Protein AF-A0A661Y1V8-F1 (afdb_monomer_lite)

Structure (mmCIF, N/CA/C/O backbone):
data_AF-A0A661Y1V8-F1
#
_entry.id   AF-A0A661Y1V8-F1
#
loop_
_atom_site.group_PDB
_atom_site.id
_atom_site.type_symbol
_atom_site.label_atom_id
_atom_site.label_alt_id
_atom_site.label_comp_id
_atom_site.label_asym_id
_atom_site.label_entity_id
_atom_site.label_seq_id
_atom_site.pdbx_PDB_ins_code
_atom_site.Cartn_x
_atom_site.Cartn_y
_atom_site.Cartn_z
_atom_site.occupancy
_atom_site.B_iso_or_equiv
_atom_site.auth_seq_id
_atom_site.auth_comp_id
_atom_site.auth_asym_id
_atom_site.auth_atom_id
_atom_site.pdbx_PDB_model_num
ATOM 1 N N . MET A 1 1 ? 1.743 -19.561 -91.582 1.00 39.91 1 MET A N 1
ATOM 2 C CA . MET A 1 1 ? 3.087 -19.260 -91.038 1.00 39.91 1 MET A CA 1
ATOM 3 C C . MET A 1 1 ? 2.941 -18.242 -89.915 1.00 39.91 1 MET A C 1
ATOM 5 O O . MET A 1 1 ? 2.320 -17.235 -90.190 1.00 39.91 1 MET A O 1
ATOM 9 N N . ARG A 1 2 ? 3.506 -18.536 -88.724 1.00 42.28 2 ARG A N 1
ATOM 10 C CA . ARG A 1 2 ? 4.044 -17.616 -87.679 1.00 42.28 2 ARG A CA 1
ATOM 11 C C . ARG A 1 2 ? 3.185 -16.393 -87.279 1.00 42.28 2 ARG A C 1
ATOM 13 O O . ARG A 1 2 ? 2.861 -15.586 -88.122 1.00 42.28 2 ARG A O 1
ATOM 20 N N . LYS A 1 3 ? 2.919 -16.052 -86.020 1.00 43.84 3 LYS A N 1
ATOM 21 C CA . LYS A 1 3 ? 3.352 -16.481 -84.682 1.00 43.84 3 LYS A CA 1
ATOM 22 C C . LYS A 1 3 ? 2.358 -15.835 -83.697 1.00 43.84 3 LYS A C 1
ATOM 24 O O . LYS A 1 3 ? 1.891 -14.727 -83.933 1.00 43.84 3 LYS A O 1
ATOM 29 N N . LEU A 1 4 ? 2.097 -16.544 -82.608 1.00 55.97 4 LEU A N 1
ATOM 30 C CA . LEU A 1 4 ? 1.522 -16.077 -81.346 1.00 55.97 4 LEU A CA 1
ATOM 31 C C . LEU A 1 4 ? 2.293 -14.857 -80.802 1.00 55.97 4 LEU A C 1
ATOM 33 O O . LEU A 1 4 ? 3.513 -14.901 -80.887 1.00 55.97 4 LEU A O 1
ATOM 37 N N . TYR A 1 5 ? 1.625 -13.863 -80.201 1.00 53.62 5 TYR A N 1
ATOM 38 C CA . TYR A 1 5 ? 2.057 -13.228 -78.938 1.00 53.62 5 TYR A CA 1
ATOM 39 C C . TYR A 1 5 ? 0.871 -12.525 -78.253 1.00 53.62 5 TYR A C 1
ATOM 41 O O . TYR A 1 5 ? 0.512 -11.392 -78.553 1.00 53.62 5 TYR A O 1
ATOM 49 N N . PHE A 1 6 ? 0.275 -13.264 -77.316 1.00 56.44 6 PHE A N 1
ATOM 50 C CA . PHE A 1 6 ? -0.291 -12.744 -76.072 1.00 56.44 6 PHE A CA 1
ATOM 51 C C . PHE A 1 6 ? 0.790 -11.941 -75.332 1.00 56.44 6 PHE A C 1
ATOM 53 O O . PHE A 1 6 ? 1.910 -12.441 -75.243 1.00 56.44 6 PHE A O 1
ATOM 60 N N . ILE A 1 7 ? 0.459 -10.782 -74.752 1.00 58.12 7 ILE A N 1
ATOM 61 C CA . ILE A 1 7 ? 0.898 -10.391 -73.398 1.00 58.12 7 ILE A CA 1
ATOM 62 C C . ILE A 1 7 ? 0.123 -9.146 -72.920 1.00 58.12 7 ILE A C 1
ATOM 64 O O . ILE A 1 7 ? -0.171 -8.265 -73.728 1.00 58.12 7 ILE A O 1
ATOM 68 N N . PRO A 1 8 ? -0.258 -9.091 -71.631 1.00 53.97 8 PRO A N 1
ATOM 69 C CA . PRO A 1 8 ? -1.288 -8.205 -71.107 1.00 53.97 8 PRO A CA 1
ATOM 70 C C . PRO A 1 8 ? -0.699 -6.895 -70.560 1.00 53.97 8 PRO A C 1
ATOM 72 O O . PRO A 1 8 ? 0.271 -6.903 -69.809 1.00 53.97 8 PRO A O 1
ATOM 75 N N . ILE A 1 9 ? -1.339 -5.763 -70.864 1.00 54.56 9 ILE A N 1
ATOM 76 C CA . ILE A 1 9 ? -1.102 -4.456 -70.215 1.00 54.56 9 ILE A CA 1
ATOM 77 C C . ILE A 1 9 ? -1.939 -4.383 -68.922 1.00 54.56 9 ILE A C 1
ATOM 79 O O . ILE A 1 9 ? -2.788 -3.527 -68.740 1.00 54.56 9 ILE A O 1
ATOM 83 N N . ILE A 1 10 ? -1.740 -5.340 -68.016 1.00 59.41 10 ILE A N 1
ATOM 84 C CA . ILE A 1 10 ? -2.239 -5.308 -66.630 1.00 59.41 10 ILE A CA 1
ATOM 85 C C . ILE A 1 10 ? -1.115 -5.901 -65.781 1.00 59.41 10 ILE A C 1
ATOM 87 O O . ILE A 1 10 ? -1.119 -7.105 -65.561 1.00 59.41 10 ILE A O 1
ATOM 91 N N . LEU A 1 11 ? -0.107 -5.104 -65.384 1.00 57.81 11 LEU A N 1
ATOM 92 C CA . LEU A 1 11 ? 0.773 -5.457 -64.252 1.00 57.81 11 LEU A CA 1
ATOM 93 C C . LEU A 1 11 ? 1.771 -4.368 -63.784 1.00 57.81 11 LEU A C 1
ATOM 95 O O . LEU A 1 11 ? 2.902 -4.709 -63.460 1.00 57.81 11 LEU A O 1
ATOM 99 N N . LEU A 1 12 ? 1.439 -3.072 -63.729 1.00 60.19 12 LEU A N 1
ATOM 100 C CA . LEU A 1 12 ? 2.440 -2.073 -63.282 1.00 60.19 12 LEU A CA 1
ATOM 101 C C . LEU A 1 12 ? 1.912 -0.959 -62.366 1.00 60.19 12 LEU A C 1
ATOM 103 O O . LEU A 1 12 ? 2.349 0.181 -62.463 1.00 60.19 12 LEU A O 1
ATOM 107 N N . ILE A 1 13 ? 1.012 -1.278 -61.428 1.00 58.44 13 ILE A N 1
ATOM 108 C CA . ILE A 1 13 ? 0.704 -0.359 -60.310 1.00 58.44 13 ILE A CA 1
ATOM 109 C C . ILE A 1 13 ? 0.339 -1.094 -59.008 1.00 58.44 13 ILE A C 1
ATOM 111 O O . ILE A 1 13 ? -0.641 -0.791 -58.340 1.00 58.44 13 ILE A O 1
ATOM 115 N N . HIS A 1 14 ? 1.168 -2.061 -58.612 1.00 53.09 14 HIS A N 1
ATOM 116 C CA . HIS A 1 14 ? 1.173 -2.588 -57.242 1.00 53.09 14 HIS A CA 1
ATOM 117 C C . HIS A 1 14 ? 2.587 -2.544 -56.665 1.00 53.09 14 HIS A C 1
ATOM 119 O O . HIS A 1 14 ? 3.207 -3.575 -56.463 1.00 53.09 14 HIS A O 1
ATOM 125 N N . PHE A 1 15 ? 3.108 -1.343 -56.4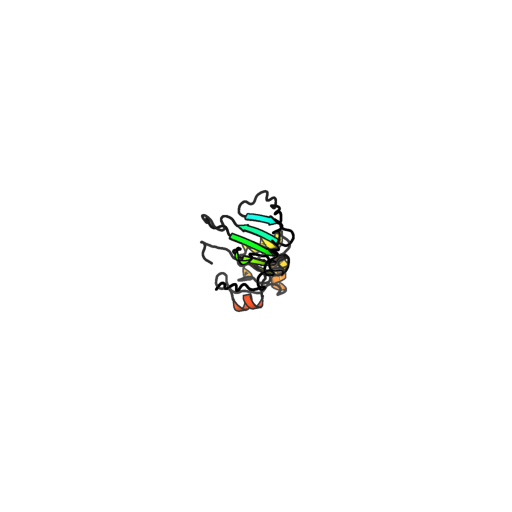17 1.00 59.59 15 PHE A N 1
ATOM 126 C CA . PHE A 1 15 ? 4.218 -1.144 -55.480 1.00 59.59 15 PHE A CA 1
ATOM 127 C C . PHE A 1 15 ? 4.095 0.240 -54.843 1.00 59.59 15 PHE A C 1
ATOM 129 O O . PHE A 1 15 ? 4.751 1.202 -55.228 1.00 59.59 15 PHE A O 1
ATOM 136 N N . SER A 1 16 ? 3.211 0.350 -53.856 1.00 53.34 16 SER A N 1
ATOM 137 C CA . SER A 1 16 ? 3.358 1.374 -52.825 1.00 53.34 16 SER A CA 1
ATOM 138 C C . SER A 1 16 ? 2.774 0.861 -51.512 1.00 53.34 16 SER A C 1
ATOM 140 O O . SER A 1 16 ? 1.765 1.347 -51.017 1.00 53.34 16 SER A O 1
ATOM 142 N N . CYS A 1 17 ? 3.418 -0.166 -50.950 1.00 58.75 17 CYS A N 1
ATOM 143 C CA . CYS A 1 17 ? 3.460 -0.273 -49.498 1.00 58.75 17 CYS A CA 1
ATOM 144 C C . CYS A 1 17 ? 4.427 0.810 -49.023 1.00 58.75 17 CYS A C 1
ATOM 146 O O . CYS A 1 17 ? 5.644 0.652 -49.133 1.00 58.75 17 CYS A O 1
ATOM 148 N N . LYS A 1 18 ? 3.894 1.921 -48.512 1.00 52.59 18 LYS A N 1
ATOM 149 C CA . LYS A 1 18 ? 4.648 2.708 -47.542 1.00 52.59 18 LYS A CA 1
ATOM 150 C C . LYS A 1 18 ? 4.734 1.855 -46.283 1.00 52.59 18 LYS A C 1
ATOM 152 O O . LYS A 1 18 ? 3.759 1.734 -45.551 1.00 52.59 18 LYS A O 1
ATOM 157 N N . ASN A 1 19 ? 5.894 1.249 -46.053 1.00 54.16 19 ASN A N 1
ATOM 158 C CA . ASN A 1 19 ? 6.274 0.897 -44.696 1.00 54.16 19 ASN A CA 1
ATOM 159 C C . ASN A 1 19 ? 6.562 2.220 -43.990 1.00 54.16 19 ASN A C 1
ATOM 161 O O . ASN A 1 19 ? 7.699 2.691 -43.997 1.00 54.16 19 ASN A O 1
ATOM 165 N N . ASP A 1 20 ? 5.525 2.828 -43.415 1.00 49.69 20 ASP A N 1
ATOM 166 C CA . ASP A 1 20 ? 5.735 3.720 -42.285 1.00 49.69 20 ASP A CA 1
ATOM 167 C C . ASP A 1 20 ? 6.261 2.827 -41.164 1.00 49.69 20 ASP A C 1
ATOM 169 O O . ASP A 1 20 ? 5.519 2.239 -40.378 1.00 49.69 20 ASP A O 1
ATOM 173 N N . LEU A 1 21 ? 7.583 2.654 -41.153 1.00 48.66 21 LEU A N 1
ATOM 174 C CA . LEU A 1 21 ? 8.299 2.285 -39.952 1.00 48.66 21 LEU A CA 1
ATOM 175 C C . LEU A 1 21 ? 7.949 3.390 -38.960 1.00 48.66 21 LEU A C 1
ATOM 177 O O . LEU A 1 21 ? 8.545 4.468 -39.010 1.00 48.66 21 LEU A O 1
ATOM 181 N N . LYS A 1 22 ? 6.940 3.149 -38.110 1.00 46.91 22 LYS A N 1
ATOM 182 C CA . LYS A 1 22 ? 6.798 3.868 -36.848 1.00 46.91 22 LYS A CA 1
ATOM 183 C C . LYS A 1 22 ? 8.188 3.819 -36.240 1.00 46.91 22 LYS A C 1
ATOM 185 O O . LYS A 1 22 ? 8.680 2.760 -35.858 1.00 46.91 22 LYS A O 1
ATOM 190 N N . LYS A 1 23 ? 8.865 4.958 -36.283 1.00 40.84 23 LYS A N 1
ATOM 191 C CA . LYS A 1 23 ? 10.119 5.162 -35.592 1.00 40.84 23 LYS A CA 1
ATOM 192 C C . LYS A 1 23 ? 9.721 4.985 -34.134 1.00 40.84 23 LYS A C 1
ATOM 194 O O . LYS A 1 23 ? 9.045 5.855 -33.598 1.00 40.84 23 LYS A O 1
ATOM 199 N N . THR A 1 24 ? 10.002 3.823 -33.551 1.00 44.25 24 THR A N 1
ATOM 200 C CA . THR A 1 24 ? 9.938 3.658 -32.103 1.00 44.25 24 THR A CA 1
ATOM 201 C C . THR A 1 24 ? 10.914 4.693 -31.580 1.00 44.25 24 THR A C 1
ATOM 203 O O . THR A 1 24 ? 12.130 4.534 -31.711 1.00 44.25 24 THR A O 1
ATOM 206 N N . GLU A 1 25 ? 10.393 5.836 -31.142 1.00 51.44 25 GLU A N 1
ATOM 207 C CA . GLU A 1 25 ? 11.183 6.756 -30.354 1.00 51.44 25 GLU A CA 1
ATOM 208 C C . GLU A 1 25 ? 11.629 5.935 -29.156 1.00 51.44 25 GLU A C 1
ATOM 210 O O . GLU A 1 25 ? 10.810 5.405 -28.405 1.00 51.44 25 GLU A O 1
ATOM 215 N N . VAL A 1 26 ? 12.936 5.706 -29.064 1.00 51.44 26 VAL A N 1
ATOM 216 C CA . VAL A 1 26 ? 13.532 5.081 -27.893 1.00 51.44 26 VAL A CA 1
ATOM 217 C C . VAL A 1 26 ? 13.327 6.098 -26.782 1.00 51.44 26 VAL A C 1
ATOM 219 O O . VAL A 1 26 ? 14.113 7.036 -26.644 1.00 51.44 26 VAL A O 1
ATOM 222 N N . SER A 1 27 ? 12.206 5.972 -26.072 1.00 62.31 27 SER A N 1
ATOM 223 C CA . SER A 1 27 ? 11.931 6.788 -24.902 1.00 62.31 27 SER A CA 1
ATOM 224 C C . SER A 1 27 ? 13.090 6.549 -23.944 1.00 62.31 27 SER A C 1
ATOM 226 O O . SER A 1 27 ? 13.388 5.414 -23.566 1.00 62.31 27 SER A O 1
ATOM 228 N N . THR A 1 28 ? 13.868 7.601 -23.708 1.00 71.25 28 THR A N 1
ATOM 229 C CA . THR A 1 28 ? 15.120 7.487 -22.967 1.00 71.25 28 THR A CA 1
ATOM 230 C C . THR A 1 28 ? 14.756 7.435 -21.495 1.00 71.25 28 THR A C 1
ATOM 232 O O . THR A 1 28 ? 14.374 8.457 -20.930 1.00 71.25 28 THR A O 1
ATOM 235 N N . SER A 1 29 ? 14.832 6.251 -20.887 1.00 81.31 29 SER A N 1
ATOM 236 C CA . SER A 1 29 ? 14.503 6.111 -19.473 1.00 81.31 29 SER A CA 1
ATOM 237 C C . SER A 1 29 ? 15.558 6.788 -18.599 1.00 81.31 29 SER A C 1
ATOM 239 O O . SER A 1 29 ? 16.764 6.702 -18.852 1.00 81.31 29 SER A O 1
ATOM 241 N N . LEU A 1 30 ? 15.103 7.498 -17.565 1.00 82.69 30 LEU A N 1
ATOM 242 C CA . LEU A 1 30 ? 15.972 8.089 -16.548 1.00 82.69 30 LEU A CA 1
ATOM 243 C C . LEU A 1 30 ? 15.832 7.296 -15.242 1.00 82.69 30 LEU A C 1
ATOM 245 O O . LEU A 1 30 ? 14.742 7.295 -14.653 1.00 82.69 30 LEU A O 1
ATOM 249 N N . PRO A 1 31 ? 16.897 6.636 -14.752 1.00 84.25 31 PRO A N 1
ATOM 250 C CA . PRO A 1 31 ? 16.830 5.903 -13.496 1.00 84.25 31 PRO A CA 1
ATOM 251 C C . PRO A 1 31 ? 16.667 6.865 -12.316 1.00 84.25 31 PRO A C 1
ATOM 253 O O . PRO A 1 31 ? 17.250 7.952 -12.276 1.00 84.25 31 PRO A O 1
ATOM 256 N N . THR A 1 32 ? 15.882 6.453 -11.324 1.00 90.56 32 THR A N 1
ATOM 257 C CA . THR A 1 32 ? 15.750 7.187 -10.059 1.00 90.56 32 THR A CA 1
ATOM 258 C C . THR A 1 32 ? 16.971 6.932 -9.179 1.00 90.56 32 THR A C 1
ATOM 260 O O . THR A 1 32 ? 17.360 5.786 -8.970 1.00 90.56 32 THR A O 1
ATOM 263 N N . ASN A 1 33 ? 17.566 7.986 -8.613 1.00 91.00 33 ASN A N 1
ATOM 264 C CA . ASN A 1 33 ? 18.663 7.828 -7.657 1.00 91.00 33 ASN A CA 1
ATOM 265 C C . ASN A 1 33 ? 18.116 7.359 -6.298 1.00 91.00 33 ASN A C 1
ATOM 267 O O . ASN A 1 33 ? 17.504 8.134 -5.565 1.00 91.00 33 ASN A O 1
ATOM 271 N N . ILE A 1 34 ? 18.337 6.084 -5.980 1.00 91.81 34 ILE A N 1
ATOM 272 C CA . ILE A 1 34 ? 17.968 5.458 -4.709 1.00 91.81 34 ILE A CA 1
ATOM 273 C C . ILE A 1 34 ? 19.253 5.250 -3.901 1.00 91.81 34 ILE A C 1
ATOM 275 O O . ILE A 1 34 ? 20.114 4.463 -4.281 1.00 91.81 34 ILE A O 1
ATOM 279 N N . SER A 1 35 ? 19.401 5.962 -2.780 1.00 93.00 35 SER A N 1
ATOM 280 C CA . SER A 1 35 ? 20.668 5.965 -2.027 1.00 93.00 35 SER A CA 1
ATOM 281 C C . SER A 1 35 ? 20.873 4.748 -1.118 1.00 93.00 35 SER A C 1
ATOM 283 O O . SER A 1 35 ? 22.014 4.394 -0.835 1.00 93.00 35 SER A O 1
ATOM 285 N N . TYR A 1 36 ? 19.789 4.133 -0.632 1.00 94.19 36 TYR A N 1
ATOM 286 C CA . TYR A 1 36 ? 19.859 3.095 0.409 1.00 94.19 36 TYR A CA 1
ATOM 287 C C . TYR A 1 36 ? 19.149 1.793 0.042 1.00 94.19 36 TYR A C 1
ATOM 289 O O . TYR A 1 36 ? 19.665 0.716 0.337 1.00 94.19 36 TYR A O 1
ATOM 297 N N . ALA A 1 37 ? 17.956 1.872 -0.552 1.00 92.94 37 ALA A N 1
ATOM 298 C CA . ALA A 1 37 ? 17.179 0.681 -0.869 1.00 92.94 37 ALA A CA 1
ATOM 299 C C . ALA A 1 37 ? 17.792 -0.076 -2.058 1.00 92.94 37 ALA A C 1
ATOM 301 O O . ALA A 1 37 ? 18.254 0.531 -3.017 1.00 92.94 37 ALA A O 1
ATOM 302 N N . GLN A 1 38 ? 17.791 -1.408 -1.976 1.00 91.31 38 GLN A N 1
ATOM 303 C CA . GLN A 1 38 ? 18.356 -2.305 -2.998 1.00 91.31 38 GLN A CA 1
ATOM 304 C C . GLN A 1 38 ? 17.315 -3.280 -3.570 1.00 91.31 38 GLN A C 1
ATOM 306 O O . GLN A 1 38 ? 17.592 -3.993 -4.527 1.00 91.31 38 GLN A O 1
ATOM 311 N N . GLY A 1 39 ? 16.119 -3.333 -2.974 1.00 93.31 39 GLY A N 1
ATOM 312 C CA . GLY A 1 39 ? 15.061 -4.276 -3.348 1.00 93.31 39 GLY A CA 1
ATOM 313 C C . GLY A 1 39 ? 14.200 -3.826 -4.526 1.00 93.31 39 GLY A C 1
ATOM 314 O O . GLY A 1 39 ? 13.283 -4.543 -4.904 1.00 93.31 39 GLY A O 1
ATOM 315 N N . PHE A 1 40 ? 14.445 -2.646 -5.098 1.00 95.75 40 PHE A N 1
ATOM 316 C CA . PHE A 1 40 ? 13.696 -2.177 -6.257 1.00 95.75 40 PHE A CA 1
ATOM 317 C C . PHE A 1 40 ? 14.471 -1.140 -7.073 1.00 95.75 40 PHE A C 1
ATOM 319 O O . PHE A 1 40 ? 15.417 -0.522 -6.586 1.00 95.75 40 PHE A O 1
ATOM 326 N N . GLU A 1 41 ? 14.020 -0.926 -8.304 1.00 95.88 41 GLU A N 1
ATOM 327 C CA . GLU A 1 41 ? 14.470 0.131 -9.205 1.00 95.88 41 GLU A CA 1
ATOM 328 C C . GLU A 1 41 ? 13.262 0.805 -9.861 1.00 95.88 41 GLU A C 1
ATOM 330 O O . GLU A 1 41 ? 12.245 0.160 -10.119 1.00 95.88 41 GLU A O 1
ATOM 335 N N . ILE A 1 42 ? 13.376 2.110 -10.121 1.00 96.44 42 ILE A N 1
ATOM 336 C CA . ILE A 1 42 ? 12.355 2.882 -10.834 1.00 96.44 42 ILE A CA 1
ATOM 337 C C . ILE A 1 42 ? 12.995 3.557 -12.040 1.00 96.44 42 ILE A C 1
ATOM 339 O O . ILE A 1 42 ? 13.843 4.444 -11.884 1.00 96.44 42 ILE A O 1
ATOM 343 N N . GLU A 1 43 ? 12.516 3.190 -13.221 1.00 95.12 43 GLU A N 1
ATOM 344 C CA . GLU A 1 43 ? 12.816 3.855 -14.484 1.00 95.12 43 GLU A CA 1
ATOM 345 C C . GLU A 1 43 ? 11.708 4.857 -14.816 1.00 95.12 43 GLU A C 1
ATOM 347 O O . GLU A 1 43 ? 10.523 4.522 -14.785 1.00 95.12 43 GLU A O 1
ATOM 352 N N . ASN A 1 44 ? 12.086 6.101 -15.110 1.00 94.00 44 ASN A N 1
ATOM 353 C CA . ASN A 1 44 ? 11.141 7.161 -15.444 1.00 94.00 44 ASN A CA 1
ATOM 354 C C . ASN A 1 44 ? 11.086 7.382 -16.951 1.00 94.00 44 ASN A C 1
ATOM 356 O O . ASN A 1 44 ? 12.131 7.541 -17.584 1.00 94.00 44 ASN A O 1
ATOM 360 N N . PHE A 1 45 ? 9.867 7.478 -17.466 1.00 91.56 45 PHE A N 1
ATOM 361 C CA . PHE A 1 45 ? 9.538 7.906 -18.817 1.00 91.56 45 PHE A CA 1
ATOM 362 C C . PHE A 1 45 ? 8.628 9.141 -18.737 1.00 91.56 45 PHE A C 1
ATOM 364 O O . PHE A 1 45 ? 8.243 9.567 -17.643 1.00 91.56 45 PHE A O 1
ATOM 371 N N . ASP A 1 46 ? 8.295 9.730 -19.885 1.00 88.62 46 ASP A N 1
ATOM 372 C CA . ASP A 1 46 ? 7.504 10.966 -19.934 1.00 88.62 46 ASP A CA 1
ATOM 373 C C . ASP A 1 46 ? 6.072 10.782 -19.401 1.00 88.62 46 ASP A C 1
ATOM 375 O O . ASP A 1 46 ? 5.533 11.669 -18.740 1.00 88.62 46 ASP A O 1
ATOM 379 N N . ASP A 1 47 ? 5.455 9.631 -19.669 1.00 89.25 47 ASP A N 1
ATOM 380 C CA . ASP A 1 47 ? 4.040 9.345 -19.398 1.00 89.25 47 ASP A CA 1
ATOM 381 C C . ASP A 1 47 ? 3.803 8.146 -18.461 1.00 89.25 47 ASP A C 1
ATOM 383 O O . ASP A 1 47 ? 2.671 7.891 -18.037 1.00 89.25 47 ASP A O 1
ATOM 387 N N . HIS A 1 48 ? 4.865 7.428 -18.097 1.00 93.56 48 HIS A N 1
ATOM 388 C CA . HIS A 1 48 ? 4.807 6.279 -17.201 1.00 93.56 48 HIS A CA 1
ATOM 389 C C . HIS A 1 48 ? 6.113 6.084 -16.429 1.00 93.56 48 HIS A C 1
ATOM 391 O O . HIS A 1 48 ? 7.129 6.744 -16.655 1.00 93.56 48 HIS A O 1
ATOM 397 N N . LYS A 1 49 ? 6.087 5.157 -15.477 1.00 95.31 49 LYS A N 1
ATOM 398 C CA . LYS A 1 49 ? 7.282 4.644 -14.807 1.00 95.31 49 LYS A CA 1
ATOM 399 C C . LYS A 1 49 ? 7.269 3.127 -14.874 1.00 95.31 49 LYS A C 1
ATOM 401 O O . LYS A 1 49 ? 6.202 2.518 -14.890 1.00 95.31 49 LYS A O 1
ATOM 406 N N . VAL A 1 50 ? 8.446 2.524 -14.853 1.00 95.56 50 VAL A N 1
ATOM 407 C CA . VAL A 1 50 ? 8.594 1.077 -14.698 1.00 95.56 50 VAL A CA 1
ATOM 408 C C . VAL A 1 50 ? 9.218 0.804 -13.338 1.00 95.56 50 VAL A C 1
ATOM 410 O O . VAL A 1 50 ? 10.303 1.302 -13.040 1.00 95.56 50 VAL A O 1
ATOM 413 N N . LEU A 1 51 ? 8.515 0.036 -12.505 1.00 96.50 51 LEU A N 1
ATOM 414 C CA . LEU A 1 51 ? 8.974 -0.405 -11.190 1.00 96.50 51 LEU A CA 1
ATOM 415 C C . LEU A 1 51 ? 9.421 -1.862 -11.281 1.00 96.50 51 LEU A C 1
ATOM 417 O O . LEU A 1 51 ? 8.611 -2.746 -11.548 1.00 96.50 51 LEU A O 1
ATOM 421 N N . LYS A 1 52 ? 10.698 -2.117 -11.010 1.00 96.19 52 LYS A N 1
ATOM 422 C CA . LYS A 1 52 ? 11.250 -3.469 -10.886 1.00 96.19 52 LYS A CA 1
ATOM 423 C C . LYS A 1 52 ? 11.433 -3.798 -9.415 1.00 96.19 52 LYS A C 1
ATOM 425 O O . LYS A 1 52 ? 12.071 -3.025 -8.710 1.00 96.19 52 LYS A O 1
ATOM 430 N N . ILE A 1 53 ? 10.901 -4.928 -8.960 1.00 95.12 53 ILE A N 1
ATOM 431 C CA . ILE A 1 53 ? 11.067 -5.434 -7.592 1.00 95.12 53 ILE A CA 1
ATOM 432 C C . ILE A 1 53 ? 11.991 -6.649 -7.625 1.00 95.12 53 ILE A C 1
ATOM 434 O O . ILE A 1 53 ? 11.711 -7.640 -8.302 1.00 95.12 53 ILE A O 1
ATOM 438 N N . TYR A 1 54 ? 13.080 -6.561 -6.868 1.00 94.00 54 TYR A N 1
ATOM 439 C CA . TYR A 1 54 ? 14.097 -7.592 -6.706 1.00 94.00 54 TYR A CA 1
ATOM 440 C C . TYR A 1 54 ? 13.916 -8.294 -5.363 1.00 94.00 54 TYR A C 1
ATOM 442 O O . TYR A 1 54 ? 13.664 -7.637 -4.355 1.00 94.00 54 TYR A O 1
ATOM 450 N N . ASN A 1 55 ? 14.117 -9.614 -5.329 1.00 89.50 55 ASN A N 1
ATOM 451 C CA . ASN A 1 55 ? 14.032 -10.420 -4.106 1.00 89.50 55 ASN A CA 1
ATOM 452 C C . ASN A 1 55 ? 12.764 -10.114 -3.272 1.00 89.50 55 ASN A C 1
ATOM 454 O O . ASN A 1 55 ? 12.879 -9.761 -2.095 1.00 89.50 55 ASN A O 1
ATOM 458 N N . PRO A 1 56 ? 11.555 -10.209 -3.863 1.00 86.81 56 PRO A N 1
ATOM 459 C CA . PRO A 1 56 ? 10.291 -9.842 -3.206 1.00 86.81 56 PRO A CA 1
ATOM 460 C C . PRO A 1 56 ? 10.045 -10.590 -1.886 1.00 86.81 56 PRO A C 1
ATOM 462 O O . PRO A 1 56 ? 9.315 -10.114 -1.021 1.00 86.81 56 PRO A O 1
ATOM 465 N N . TRP A 1 57 ? 10.685 -11.745 -1.714 1.00 85.44 57 TRP A N 1
ATOM 466 C CA . TRP A 1 57 ? 10.846 -12.442 -0.444 1.00 85.44 57 TRP A CA 1
ATOM 467 C C . TRP A 1 57 ? 12.249 -13.073 -0.374 1.00 85.44 57 TRP A C 1
ATOM 469 O O . TRP A 1 57 ? 12.927 -13.194 -1.404 1.00 85.44 57 TRP A O 1
ATOM 479 N N . PRO A 1 58 ? 12.725 -13.478 0.821 1.00 84.94 58 PRO A N 1
ATOM 480 C CA . PRO A 1 58 ? 14.039 -14.097 0.971 1.00 84.94 58 PRO A CA 1
ATOM 481 C C . PRO A 1 58 ? 14.217 -15.327 0.070 1.00 84.94 58 PRO A C 1
ATOM 483 O O . PRO A 1 58 ? 13.422 -16.262 0.118 1.00 84.94 58 PRO A O 1
ATOM 486 N N . GLY A 1 59 ? 15.278 -15.323 -0.742 1.00 85.94 59 GLY A N 1
ATOM 487 C CA . GLY A 1 59 ? 15.605 -16.422 -1.660 1.00 85.94 59 GLY A CA 1
ATOM 488 C C . GLY A 1 59 ? 14.811 -16.443 -2.971 1.00 85.94 59 GLY A C 1
ATOM 489 O O . GLY A 1 59 ? 14.912 -17.418 -3.709 1.00 85.94 59 GLY A O 1
ATOM 490 N N . ALA A 1 60 ? 14.019 -15.409 -3.271 1.00 87.75 60 ALA A N 1
ATOM 491 C CA . ALA A 1 60 ? 13.311 -15.301 -4.542 1.00 87.75 60 ALA A CA 1
ATOM 492 C C . ALA A 1 60 ? 14.242 -14.872 -5.686 1.00 87.75 60 ALA A C 1
ATOM 494 O O . ALA A 1 60 ? 14.792 -13.777 -5.645 1.00 87.75 60 ALA A O 1
ATOM 495 N N . ASP A 1 61 ? 14.313 -15.669 -6.754 1.00 88.19 61 ASP A N 1
ATOM 496 C CA . ASP A 1 61 ? 15.022 -15.290 -7.990 1.00 88.19 61 ASP A CA 1
ATOM 497 C C . ASP A 1 61 ? 14.130 -14.517 -8.980 1.00 88.19 61 ASP A C 1
ATOM 499 O O . ASP A 1 61 ? 14.608 -13.980 -9.983 1.00 88.19 61 ASP A O 1
ATOM 503 N N . LYS A 1 62 ? 12.811 -14.470 -8.734 1.00 91.38 62 LYS A N 1
ATOM 504 C CA . LYS A 1 62 ? 11.863 -13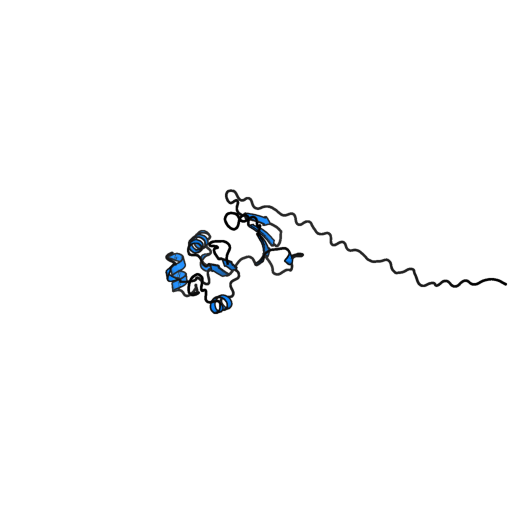.785 -9.618 1.00 91.38 62 LYS A CA 1
ATOM 505 C C . LYS A 1 62 ? 11.958 -12.268 -9.435 1.00 91.38 62 LYS A C 1
ATOM 507 O O . LYS A 1 62 ? 11.842 -11.759 -8.322 1.00 91.38 62 LYS A O 1
ATOM 512 N N . ILE A 1 63 ? 12.082 -11.562 -10.557 1.00 94.62 63 ILE A N 1
ATOM 513 C CA . ILE A 1 63 ? 11.928 -10.108 -10.645 1.00 94.62 63 ILE A CA 1
ATOM 514 C C . ILE A 1 63 ? 10.497 -9.825 -11.091 1.00 94.62 63 ILE A C 1
ATOM 516 O O . ILE A 1 63 ? 10.059 -10.384 -12.096 1.00 94.62 63 ILE A O 1
ATOM 520 N N . TYR A 1 64 ? 9.787 -8.972 -10.356 1.00 94.88 64 TYR A N 1
ATOM 521 C CA . TYR A 1 64 ? 8.484 -8.467 -10.788 1.00 94.88 64 TYR A CA 1
ATOM 522 C C . TYR A 1 64 ? 8.654 -7.103 -11.447 1.00 94.88 64 TYR A C 1
ATOM 524 O O . TYR A 1 64 ? 9.337 -6.240 -10.896 1.00 94.88 64 TYR A O 1
ATOM 532 N N . THR A 1 65 ? 8.030 -6.900 -12.602 1.00 96.50 65 THR A N 1
ATOM 533 C CA . THR A 1 65 ? 8.084 -5.637 -13.344 1.00 96.50 65 THR A CA 1
ATOM 534 C C . THR A 1 65 ? 6.680 -5.064 -13.486 1.00 96.50 65 THR A C 1
ATOM 536 O O . THR A 1 65 ? 5.837 -5.652 -14.155 1.00 96.50 65 THR A O 1
ATOM 539 N N . TYR A 1 66 ? 6.437 -3.904 -12.884 1.00 96.00 66 TYR A N 1
ATOM 540 C CA . TYR A 1 66 ? 5.152 -3.211 -12.910 1.00 96.00 66 TYR A CA 1
ATOM 541 C C . TYR A 1 66 ? 5.217 -1.956 -13.771 1.00 96.00 66 TYR A C 1
ATOM 543 O O . TYR A 1 66 ? 6.181 -1.187 -13.700 1.00 96.00 66 TYR A O 1
ATOM 551 N N . LEU A 1 67 ? 4.153 -1.721 -14.529 1.00 95.75 67 LEU A N 1
ATOM 552 C CA . LEU A 1 67 ? 3.940 -0.488 -15.271 1.00 95.75 67 LEU A CA 1
ATOM 553 C C . LEU A 1 67 ? 3.103 0.478 -14.430 1.00 95.75 67 LEU A C 1
ATOM 555 O O . LEU A 1 67 ? 1.965 0.174 -14.084 1.00 95.75 67 LEU A O 1
ATOM 559 N N . LEU A 1 68 ? 3.654 1.648 -14.115 1.00 95.81 68 LEU A N 1
ATOM 560 C CA . LEU A 1 68 ? 2.951 2.708 -13.394 1.00 95.81 68 LEU A CA 1
ATOM 561 C C . LEU A 1 68 ? 2.504 3.784 -14.389 1.00 95.81 68 LEU A C 1
ATOM 563 O O . LEU A 1 68 ? 3.327 4.571 -14.864 1.00 95.81 68 LEU A O 1
ATOM 567 N N . LYS A 1 69 ? 1.214 3.816 -14.718 1.00 93.94 69 LYS A N 1
ATOM 568 C CA . LYS A 1 69 ? 0.649 4.688 -15.758 1.00 93.94 69 LYS A CA 1
ATOM 569 C C . LYS A 1 69 ? 0.161 6.003 -15.174 1.00 93.94 69 LYS A C 1
ATOM 571 O O . LYS A 1 69 ? -0.592 5.996 -14.210 1.00 93.94 69 LYS A O 1
ATOM 576 N N . MET A 1 70 ? 0.538 7.134 -15.772 1.00 92.56 70 MET A N 1
ATOM 577 C CA . MET A 1 70 ? 0.036 8.451 -15.341 1.00 92.56 70 MET A CA 1
ATOM 578 C C . MET A 1 70 ? -1.275 8.852 -16.032 1.00 92.56 70 MET A C 1
ATOM 580 O O . MET A 1 70 ? -1.890 9.857 -15.685 1.00 92.56 70 MET A O 1
ATOM 584 N N . ASN A 1 71 ? -1.686 8.102 -17.053 1.00 87.94 71 ASN A N 1
ATOM 585 C CA . ASN A 1 71 ? -2.878 8.351 -17.853 1.00 87.94 71 ASN A CA 1
ATOM 586 C C . ASN A 1 71 ? -3.459 7.023 -18.367 1.00 87.94 71 ASN A C 1
ATOM 588 O O . ASN A 1 71 ? -2.799 5.991 -18.321 1.00 87.94 71 ASN A O 1
ATOM 592 N N . GLU A 1 72 ? -4.687 7.061 -18.877 1.00 83.50 72 GLU A N 1
ATOM 593 C CA . GLU A 1 72 ? -5.415 5.873 -19.347 1.00 83.50 72 GLU A CA 1
ATOM 594 C C . GLU A 1 72 ? -4.985 5.398 -20.751 1.00 83.50 72 GLU A C 1
ATOM 596 O O . GLU A 1 72 ? -5.558 4.452 -21.296 1.00 83.50 72 GLU A O 1
ATOM 601 N N . TYR A 1 73 ? -3.998 6.043 -21.387 1.00 82.75 73 TYR A N 1
ATOM 602 C CA . TYR A 1 73 ? -3.604 5.677 -22.747 1.00 82.75 73 TYR A CA 1
ATOM 603 C C . TYR A 1 73 ? -2.928 4.312 -22.774 1.00 82.75 73 TYR A C 1
ATOM 605 O O . TYR A 1 73 ? -2.172 3.956 -21.878 1.00 82.75 73 TYR A O 1
ATOM 613 N N . GLN A 1 74 ? -3.217 3.539 -23.815 1.00 80.75 74 GLN A N 1
ATOM 614 C CA . GLN A 1 74 ? -2.604 2.235 -24.038 1.00 80.75 74 GLN A CA 1
ATOM 615 C C . GLN A 1 74 ? -1.126 2.407 -24.404 1.00 80.75 74 GLN A C 1
ATOM 617 O O . GLN A 1 74 ? -0.802 3.066 -25.394 1.00 80.75 74 GLN A O 1
ATOM 622 N N . ILE A 1 75 ? -0.250 1.799 -23.614 1.00 82.00 75 ILE A N 1
ATOM 623 C CA . ILE A 1 75 ? 1.185 1.702 -23.863 1.00 82.00 75 ILE A CA 1
ATOM 624 C C . ILE A 1 75 ? 1.440 0.411 -24.648 1.00 82.00 75 ILE A C 1
ATOM 626 O O . ILE A 1 75 ? 0.926 -0.662 -24.326 1.00 82.00 75 ILE A O 1
ATOM 630 N N . GLU A 1 76 ? 2.216 0.502 -25.730 1.00 81.75 76 GLU A N 1
ATOM 631 C CA . GLU A 1 76 ? 2.552 -0.675 -26.536 1.00 81.75 76 GLU A CA 1
ATOM 632 C C . GLU A 1 76 ? 3.320 -1.697 -25.673 1.00 81.75 76 GLU A C 1
ATOM 634 O O . GLU A 1 76 ? 4.337 -1.376 -25.060 1.00 81.75 76 GLU A O 1
ATOM 639 N N . GLY A 1 77 ? 2.839 -2.944 -25.633 1.00 83.62 77 GLY A N 1
ATOM 640 C CA . GLY A 1 77 ? 3.469 -4.010 -24.852 1.00 83.62 77 GLY A CA 1
ATOM 641 C C . GLY A 1 77 ? 3.102 -4.031 -23.364 1.00 83.62 77 GLY A C 1
ATOM 642 O O . GLY A 1 77 ? 3.866 -4.595 -22.585 1.00 83.62 77 GLY A O 1
ATOM 643 N N . GLU A 1 78 ? 1.958 -3.458 -22.977 1.00 86.00 78 GLU A N 1
ATOM 644 C CA . GLU A 1 78 ? 1.374 -3.560 -21.625 1.00 86.00 78 GLU A CA 1
ATOM 645 C C . GLU A 1 78 ? 1.317 -5.001 -21.081 1.00 86.00 78 GLU A C 1
ATOM 647 O O . GLU A 1 78 ? 1.570 -5.223 -19.899 1.00 86.00 78 GLU A O 1
ATOM 652 N N . ASP A 1 79 ? 1.101 -5.991 -21.950 1.00 87.00 79 ASP A N 1
ATOM 653 C CA . ASP A 1 79 ? 1.049 -7.412 -21.573 1.00 87.00 79 ASP A CA 1
ATOM 654 C C . ASP A 1 79 ? 2.405 -7.994 -21.120 1.00 87.00 79 ASP A C 1
ATOM 656 O O . ASP A 1 79 ? 2.466 -9.125 -20.639 1.00 87.00 79 ASP A O 1
ATOM 660 N N . ASN A 1 80 ? 3.511 -7.257 -21.284 1.00 90.88 80 ASN A N 1
ATOM 661 C CA . ASN A 1 80 ? 4.847 -7.714 -20.883 1.00 90.88 80 ASN A CA 1
ATOM 662 C C . ASN A 1 80 ? 5.163 -7.459 -19.400 1.00 90.88 80 ASN A C 1
ATOM 664 O O . ASN A 1 80 ? 6.225 -7.869 -18.929 1.00 90.88 80 ASN A O 1
ATOM 668 N N . TYR A 1 81 ? 4.289 -6.756 -18.680 1.00 94.94 81 TYR A N 1
ATOM 669 C CA . TYR A 1 81 ? 4.464 -6.423 -17.269 1.00 94.94 81 TYR A CA 1
ATOM 670 C C . TYR A 1 81 ? 3.708 -7.419 -16.380 1.00 94.94 81 TYR A C 1
ATOM 672 O O . TYR A 1 81 ? 2.653 -7.924 -16.753 1.00 94.94 81 TYR A O 1
ATOM 680 N N . ASP A 1 82 ? 4.213 -7.682 -15.173 1.00 94.88 82 ASP A N 1
ATOM 681 C CA . ASP A 1 82 ? 3.525 -8.522 -14.180 1.00 94.88 82 ASP A CA 1
ATOM 682 C C . ASP A 1 82 ? 2.262 -7.842 -13.616 1.00 94.88 82 ASP A C 1
ATOM 684 O O . ASP A 1 82 ? 1.417 -8.499 -13.010 1.00 94.88 82 ASP A O 1
ATOM 688 N N . GLY A 1 83 ? 2.133 -6.525 -13.792 1.00 93.75 83 GLY A N 1
ATOM 689 C CA . GLY A 1 83 ? 0.949 -5.772 -13.410 1.00 93.75 83 GLY A CA 1
ATOM 690 C C . GLY A 1 83 ? 1.014 -4.313 -13.844 1.00 93.75 83 GLY A C 1
ATOM 691 O O . GLY A 1 83 ? 2.088 -3.757 -14.089 1.00 93.75 83 GLY A O 1
ATOM 692 N N . ILE A 1 84 ? -0.158 -3.693 -13.910 1.00 94.25 84 ILE A N 1
ATOM 693 C CA . ILE A 1 84 ? -0.336 -2.292 -14.285 1.00 94.25 84 ILE A CA 1
ATOM 694 C C . ILE A 1 84 ? -1.006 -1.581 -13.114 1.00 94.25 84 ILE A C 1
ATOM 696 O O . ILE A 1 84 ? -2.000 -2.069 -12.582 1.00 94.25 84 ILE A O 1
ATOM 700 N N . ILE A 1 85 ? -0.453 -0.442 -12.708 1.00 94.31 85 ILE A N 1
ATOM 701 C CA . ILE A 1 85 ? -0.979 0.387 -11.623 1.00 94.31 85 ILE A CA 1
ATOM 702 C C . ILE A 1 85 ? -1.186 1.796 -12.166 1.00 94.31 85 ILE A C 1
ATOM 704 O O . ILE A 1 85 ? -0.251 2.421 -12.672 1.00 94.31 85 ILE A O 1
ATOM 708 N N . GLN A 1 86 ? -2.405 2.309 -12.041 1.00 94.06 86 GLN A N 1
ATOM 709 C CA . GLN A 1 86 ? -2.696 3.702 -12.351 1.00 94.06 86 GLN A CA 1
ATOM 710 C C . GLN A 1 86 ? -2.157 4.594 -11.224 1.00 94.06 86 GLN A C 1
ATOM 712 O O . GLN A 1 86 ? -2.371 4.323 -10.043 1.00 94.06 86 GLN A O 1
ATOM 717 N N . ILE A 1 87 ? -1.427 5.649 -11.582 1.00 94.62 87 ILE A N 1
ATOM 718 C CA . ILE A 1 87 ? -0.904 6.655 -10.656 1.00 94.62 87 ILE A CA 1
ATOM 719 C C . ILE A 1 87 ? -1.387 8.062 -11.058 1.00 94.62 87 ILE A C 1
ATOM 721 O O . ILE A 1 87 ? -1.519 8.344 -12.249 1.00 94.62 87 ILE A O 1
ATOM 725 N N . PRO A 1 88 ? -1.600 8.983 -10.099 1.00 94.75 88 PRO A N 1
ATOM 726 C CA . PRO A 1 88 ? -1.493 8.788 -8.650 1.00 94.75 88 PRO A CA 1
ATOM 727 C C . PRO A 1 88 ? -2.574 7.851 -8.092 1.00 94.75 88 PRO A C 1
ATOM 729 O O . PRO A 1 88 ? -3.706 7.854 -8.560 1.00 94.75 88 PRO A O 1
ATOM 732 N N . VAL A 1 89 ? -2.199 7.062 -7.080 1.00 96.06 89 VAL A N 1
ATOM 733 C CA . VAL A 1 89 ? -3.138 6.247 -6.296 1.00 96.06 89 VAL A CA 1
ATOM 734 C C . VAL A 1 89 ? -4.013 7.186 -5.471 1.00 96.06 89 VAL A C 1
ATOM 736 O O . VAL A 1 89 ? -3.498 8.046 -4.754 1.00 96.06 89 VAL A O 1
ATOM 739 N N . GLN A 1 90 ? -5.324 7.020 -5.577 1.00 96.75 90 GLN A N 1
ATOM 740 C CA . GLN A 1 90 ? -6.339 7.850 -4.940 1.00 96.75 90 GLN A CA 1
ATOM 741 C C . GLN A 1 90 ? -6.980 7.168 -3.735 1.00 96.75 90 GLN A C 1
ATOM 743 O O . GLN A 1 90 ? -7.443 7.853 -2.823 1.00 96.75 90 GLN A O 1
ATOM 748 N N . ASN A 1 91 ? -6.995 5.840 -3.710 1.00 97.88 91 ASN A N 1
ATOM 749 C CA . ASN A 1 91 ? -7.414 5.062 -2.557 1.00 97.88 91 ASN A CA 1
ATOM 750 C C . ASN A 1 91 ? -6.686 3.711 -2.526 1.00 97.88 91 ASN A C 1
ATOM 752 O O . ASN A 1 91 ? -6.213 3.197 -3.538 1.00 97.88 91 ASN A O 1
ATOM 756 N N . LEU A 1 92 ? -6.542 3.143 -1.335 1.00 98.19 92 LEU A N 1
ATOM 757 C CA . LEU A 1 92 ? -5.867 1.866 -1.165 1.00 98.19 92 LEU A CA 1
ATOM 758 C C . LEU A 1 92 ? -6.361 1.118 0.068 1.00 98.19 92 LEU A C 1
ATOM 760 O O . LEU A 1 92 ? -6.871 1.696 1.030 1.00 98.19 92 LEU A O 1
ATOM 764 N N . VAL A 1 93 ? -6.140 -0.188 0.046 1.00 97.88 93 VAL A N 1
ATOM 765 C CA . VAL A 1 93 ? -6.296 -1.079 1.195 1.00 97.88 93 VAL A CA 1
ATOM 766 C C . VAL A 1 93 ? -4.927 -1.631 1.564 1.00 97.88 93 VAL A C 1
ATOM 768 O O . VAL A 1 93 ? -4.156 -2.034 0.695 1.00 97.88 93 VAL A O 1
ATOM 771 N N . VAL A 1 94 ? -4.626 -1.692 2.861 1.00 96.00 94 VAL A N 1
ATOM 772 C CA . VAL A 1 94 ? -3.460 -2.424 3.376 1.00 96.00 94 VAL A CA 1
ATOM 773 C C . VAL A 1 94 ? -3.914 -3.502 4.348 1.00 96.00 94 VAL A C 1
ATOM 775 O O . VAL A 1 94 ? -4.912 -3.327 5.042 1.00 96.00 94 VAL A O 1
ATOM 778 N N . THR A 1 95 ? -3.181 -4.612 4.422 1.00 93.88 95 THR A N 1
ATOM 779 C CA . THR A 1 95 ? -3.570 -5.756 5.271 1.00 93.88 95 THR A CA 1
ATOM 780 C C . THR A 1 95 ? -2.641 -6.001 6.462 1.00 93.88 95 THR A C 1
ATOM 782 O O . THR A 1 95 ? -2.913 -6.870 7.285 1.00 93.88 95 THR A O 1
ATOM 785 N N . SER A 1 96 ? -1.565 -5.218 6.598 1.00 92.69 96 SER A N 1
ATOM 786 C CA . SER A 1 96 ? -0.624 -5.297 7.722 1.00 92.69 96 SER A CA 1
ATOM 787 C C . SER A 1 96 ? -0.601 -4.001 8.522 1.00 92.69 96 SER A C 1
ATOM 789 O O . SER A 1 96 ? -0.509 -2.908 7.958 1.00 92.69 96 SER A O 1
ATOM 791 N N . THR A 1 97 ? -0.579 -4.116 9.851 1.00 93.88 97 THR A N 1
ATOM 792 C CA . THR A 1 97 ? -0.385 -2.971 10.752 1.00 93.88 97 THR A CA 1
ATOM 793 C C . THR A 1 97 ? 0.956 -2.273 10.531 1.00 93.88 97 THR A C 1
ATOM 795 O O . THR A 1 97 ? 1.072 -1.086 10.823 1.00 93.88 97 THR A O 1
ATOM 798 N N . THR A 1 98 ? 1.954 -2.960 9.961 1.00 93.38 98 THR A N 1
ATOM 799 C CA . THR A 1 98 ? 3.254 -2.364 9.612 1.00 93.38 98 THR A CA 1
ATOM 800 C C . THR A 1 98 ? 3.156 -1.333 8.491 1.00 93.38 98 THR A C 1
ATOM 802 O O . THR A 1 98 ? 4.021 -0.468 8.400 1.00 93.38 98 THR A O 1
ATOM 805 N N . HIS A 1 99 ? 2.110 -1.386 7.659 1.00 95.62 99 HIS A N 1
ATOM 806 C CA . HIS A 1 99 ? 1.904 -0.426 6.573 1.00 95.62 99 HIS A CA 1
ATOM 807 C C . HIS A 1 99 ? 1.309 0.901 7.067 1.00 95.62 99 HIS A C 1
ATOM 809 O O . HIS A 1 99 ? 1.575 1.944 6.475 1.00 95.62 99 HIS A O 1
ATOM 815 N N . ILE A 1 100 ? 0.560 0.891 8.176 1.00 97.56 100 ILE A N 1
ATOM 816 C CA . ILE A 1 100 ? -0.074 2.088 8.755 1.00 97.56 100 ILE A CA 1
ATOM 817 C C . ILE A 1 100 ? 0.935 3.212 9.056 1.00 97.56 100 ILE A C 1
ATOM 819 O O . ILE A 1 100 ? 0.766 4.306 8.515 1.00 97.56 100 ILE A O 1
ATOM 823 N N . PRO A 1 101 ? 2.016 2.992 9.836 1.00 96.88 101 PRO A N 1
ATOM 824 C CA . PRO A 1 101 ? 2.987 4.053 10.097 1.00 96.88 101 PRO A CA 1
ATOM 825 C C . PRO A 1 101 ? 3.693 4.535 8.823 1.00 96.88 101 PRO A C 1
ATOM 827 O O . PRO A 1 101 ? 4.037 5.709 8.734 1.00 96.88 101 PRO A O 1
ATOM 830 N N . SER A 1 102 ? 3.884 3.678 7.812 1.00 95.88 102 SER A N 1
ATOM 831 C CA . SER A 1 102 ? 4.465 4.098 6.530 1.00 95.88 102 SER A CA 1
ATOM 832 C C . SER A 1 102 ? 3.571 5.096 5.792 1.00 95.88 102 SER A C 1
ATOM 834 O O . SER A 1 102 ? 4.079 6.096 5.286 1.00 95.88 102 SER A O 1
ATOM 836 N N . LEU A 1 103 ? 2.253 4.871 5.771 1.00 97.50 103 LEU A N 1
ATOM 837 C CA . LEU A 1 103 ? 1.299 5.817 5.182 1.00 97.50 103 LEU A CA 1
ATOM 838 C C . LEU A 1 103 ? 1.327 7.164 5.913 1.00 97.50 103 LEU A C 1
ATOM 840 O O . LEU A 1 103 ? 1.360 8.212 5.271 1.00 97.50 103 LEU A O 1
ATOM 844 N N . GLU A 1 104 ? 1.382 7.146 7.245 1.00 97.94 104 GLU A N 1
ATOM 845 C CA . GLU A 1 104 ? 1.436 8.370 8.049 1.00 97.94 104 GLU A CA 1
ATOM 846 C C . GLU A 1 104 ? 2.748 9.142 7.874 1.00 97.94 104 GLU A C 1
ATOM 848 O O . GLU A 1 104 ? 2.726 10.371 7.789 1.00 97.94 104 GLU A O 1
ATOM 853 N N . MET A 1 105 ? 3.883 8.440 7.778 1.00 96.75 105 MET A N 1
ATOM 854 C CA . MET A 1 105 ? 5.192 9.043 7.499 1.00 96.75 105 MET A CA 1
ATOM 855 C C . MET A 1 105 ? 5.231 9.726 6.129 1.00 96.75 105 MET A C 1
ATOM 857 O O . MET A 1 105 ? 5.898 10.748 5.971 1.00 96.75 105 MET A O 1
ATOM 861 N N . LEU A 1 106 ? 4.514 9.173 5.151 1.00 96.50 106 LEU A N 1
ATOM 862 C CA . LEU A 1 106 ? 4.338 9.766 3.826 1.00 96.50 106 LEU A CA 1
ATOM 863 C C . LEU A 1 106 ? 3.257 10.863 3.803 1.00 96.50 106 LEU A C 1
ATOM 865 O O . LEU A 1 106 ? 3.152 11.587 2.816 1.00 96.50 106 LEU A O 1
ATOM 869 N N . GLY A 1 107 ? 2.465 11.003 4.871 1.00 97.94 107 GLY A N 1
ATOM 870 C CA . GLY A 1 107 ? 1.355 11.952 4.957 1.00 97.94 107 GLY A CA 1
ATOM 871 C C . GLY A 1 107 ? 0.158 11.591 4.073 1.00 97.94 107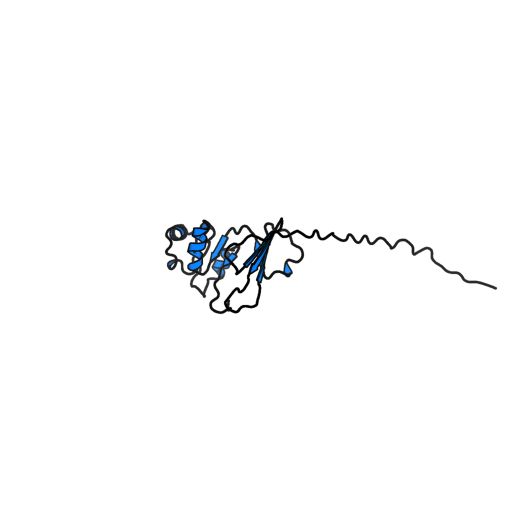 GLY A C 1
ATOM 872 O O . GLY A 1 107 ? -0.585 12.484 3.671 1.00 97.94 107 GLY A O 1
ATOM 873 N N . VAL A 1 108 ? -0.004 10.306 3.740 1.00 97.75 108 VAL A N 1
ATOM 874 C CA . VAL A 1 108 ? -1.042 9.800 2.826 1.00 97.75 108 VAL A CA 1
ATOM 875 C C . VAL A 1 108 ? -2.031 8.843 3.497 1.00 97.75 108 VAL A C 1
ATOM 877 O O . VAL A 1 108 ? -2.751 8.117 2.820 1.00 97.75 108 VAL A O 1
ATOM 880 N N . GLU A 1 109 ? -2.111 8.834 4.827 1.00 97.62 109 GLU A N 1
ATOM 881 C CA . GLU A 1 109 ? -3.032 7.968 5.580 1.00 97.62 109 GLU A CA 1
ATOM 882 C C . GLU A 1 109 ? -4.505 8.112 5.170 1.00 97.62 109 GLU A C 1
ATOM 884 O O . GLU A 1 109 ? -5.258 7.152 5.265 1.00 97.62 109 GLU A O 1
ATOM 889 N N . LYS A 1 110 ? -4.904 9.275 4.642 1.00 98.00 110 LYS A N 1
ATOM 890 C CA . LYS A 1 110 ? -6.265 9.534 4.145 1.00 98.00 110 LYS A CA 1
ATOM 891 C C . LYS A 1 110 ? -6.631 8.758 2.877 1.00 98.00 110 LYS A C 1
ATOM 893 O O . LYS A 1 110 ? -7.795 8.747 2.500 1.00 98.00 110 LYS A O 1
ATOM 898 N N . LEU A 1 111 ? -5.654 8.155 2.198 1.00 98.31 111 LEU A N 1
ATOM 899 C CA . LEU A 1 111 ? -5.916 7.268 1.062 1.00 98.31 111 LEU A CA 1
ATOM 900 C C . LEU A 1 111 ? -6.352 5.869 1.523 1.00 98.31 111 LEU A C 1
ATOM 902 O O . LEU A 1 111 ? -6.832 5.088 0.707 1.00 98.31 111 LEU A O 1
ATOM 906 N N . LEU A 1 112 ? -6.170 5.526 2.804 1.00 98.50 112 LEU A N 1
ATOM 907 C CA . LEU A 1 112 ? -6.599 4.242 3.345 1.00 98.50 112 LEU A CA 1
ATOM 908 C C . LEU A 1 112 ? -8.127 4.208 3.423 1.00 98.50 112 LEU A C 1
ATOM 910 O O . LEU A 1 112 ? -8.714 4.960 4.190 1.00 98.50 112 LEU A O 1
ATOM 914 N N . VAL A 1 113 ? -8.758 3.315 2.660 1.00 98.56 113 VAL A N 1
ATOM 915 C CA . VAL A 1 113 ? -10.230 3.177 2.630 1.00 98.56 113 VAL A CA 1
ATOM 916 C C . VAL A 1 113 ? -10.733 1.903 3.300 1.00 98.56 113 VAL A C 1
ATOM 918 O O . VAL A 1 113 ? -11.924 1.767 3.571 1.00 98.56 113 VAL A O 1
ATOM 921 N N . GLY A 1 114 ? -9.841 0.966 3.620 1.00 97.81 114 GLY A N 1
ATOM 922 C CA . GLY A 1 114 ? -10.211 -0.256 4.322 1.00 97.81 114 GLY A CA 1
ATOM 923 C C . GLY A 1 114 ? -9.026 -0.974 4.948 1.00 97.81 114 GLY A C 1
ATOM 924 O O . GLY A 1 114 ? -7.903 -0.905 4.447 1.00 97.81 114 GLY A O 1
ATOM 925 N N . PHE A 1 115 ? -9.285 -1.667 6.055 1.00 97.44 115 PHE A N 1
ATOM 926 C CA . PHE A 1 115 ? -8.287 -2.451 6.777 1.00 97.44 115 PHE A CA 1
ATOM 927 C C . PHE A 1 115 ? -8.949 -3.623 7.527 1.00 97.44 115 PHE A C 1
ATOM 929 O O . PHE A 1 115 ? -10.044 -3.451 8.072 1.00 97.44 115 PHE A O 1
ATOM 936 N N . PRO A 1 116 ? -8.324 -4.816 7.573 1.00 95.62 116 PRO A N 1
ATOM 937 C CA . PRO A 1 116 ? -8.854 -5.949 8.323 1.00 95.62 116 PRO A CA 1
ATOM 938 C C . PRO A 1 116 ? -8.587 -5.808 9.825 1.00 95.62 116 PRO A C 1
ATOM 940 O O . PRO A 1 116 ? -7.443 -5.753 10.268 1.00 95.62 116 PRO A O 1
ATOM 943 N N . ASN A 1 117 ? -9.646 -5.849 10.622 1.00 95.44 117 ASN A N 1
ATOM 944 C CA . ASN A 1 117 ? -9.654 -5.719 12.071 1.00 95.44 117 ASN A CA 1
ATOM 945 C C . ASN A 1 117 ? -9.075 -4.379 12.546 1.00 95.44 117 ASN A C 1
ATOM 947 O O . ASN A 1 117 ? -7.932 -4.273 13.004 1.00 95.44 117 ASN A O 1
ATOM 951 N N . LEU A 1 118 ? -9.921 -3.350 12.500 1.00 96.56 118 LEU A N 1
ATOM 952 C CA . LEU A 1 118 ? -9.587 -1.970 12.864 1.00 96.56 118 LEU A CA 1
ATOM 953 C C . LEU A 1 118 ? -9.117 -1.811 14.320 1.00 96.56 118 LEU A C 1
ATOM 955 O O . LEU A 1 118 ? -8.460 -0.824 14.653 1.00 96.56 118 LEU A O 1
ATOM 959 N N . ASN A 1 119 ? -9.406 -2.779 15.197 1.00 95.75 119 ASN A N 1
ATOM 960 C CA . ASN A 1 119 ? -8.968 -2.744 16.595 1.00 95.75 119 ASN A CA 1
ATOM 961 C C . ASN A 1 119 ? -7.455 -2.945 16.761 1.00 95.75 119 ASN A C 1
ATOM 963 O O . ASN A 1 119 ? -6.921 -2.634 17.824 1.00 95.75 119 ASN A O 1
ATOM 967 N N . TYR A 1 120 ? -6.755 -3.449 15.739 1.00 95.31 120 TYR A N 1
ATOM 968 C CA . TYR A 1 120 ? -5.293 -3.545 15.763 1.00 95.31 120 TYR A CA 1
ATOM 969 C C . TYR A 1 120 ? -4.585 -2.229 15.433 1.00 95.31 120 TYR A C 1
ATOM 971 O O . TYR A 1 120 ? -3.378 -2.113 15.655 1.00 95.31 120 TYR A O 1
ATOM 979 N N . ILE A 1 121 ? -5.305 -1.234 14.917 1.00 96.81 121 ILE A N 1
ATOM 980 C CA . ILE A 1 121 ? -4.735 0.078 14.627 1.00 96.81 121 ILE A CA 1
ATOM 981 C C . ILE A 1 121 ? -4.751 0.909 15.907 1.00 96.81 121 ILE A C 1
ATOM 983 O O . ILE A 1 121 ? -5.813 1.261 16.412 1.00 96.81 121 ILE A O 1
ATOM 987 N N . SER A 1 122 ? -3.567 1.255 16.413 1.00 96.62 122 SER A N 1
ATOM 988 C CA . SER A 1 122 ? -3.400 2.070 17.624 1.00 96.62 122 SER A CA 1
ATOM 989 C C . SER A 1 122 ? -2.901 3.491 17.361 1.00 96.62 122 SER A C 1
ATOM 991 O O . SER A 1 122 ? -2.761 4.258 18.309 1.00 96.62 122 SER A O 1
ATOM 993 N N . SER A 1 123 ? -2.579 3.844 16.112 1.00 96.81 123 SER A N 1
ATOM 994 C CA . SER A 1 123 ? -2.096 5.192 15.799 1.00 96.81 123 SER A CA 1
ATOM 995 C C . SER A 1 123 ? -3.216 6.214 15.958 1.00 96.81 123 SER A C 1
ATOM 997 O O . SER A 1 123 ? -4.258 6.071 15.324 1.00 96.81 123 SER A O 1
ATOM 999 N N . GLU A 1 124 ? -2.994 7.263 16.754 1.00 97.19 124 GLU A N 1
ATOM 1000 C CA . GLU A 1 124 ? -3.991 8.311 17.012 1.00 97.19 124 GLU A CA 1
ATOM 1001 C C . GLU A 1 124 ? -4.506 8.952 15.718 1.00 97.19 124 GLU A C 1
ATOM 1003 O O . GLU A 1 124 ? -5.707 9.171 15.569 1.00 97.19 124 GLU A O 1
ATOM 1008 N N . LYS A 1 125 ? -3.614 9.200 14.753 1.00 97.12 125 LYS A N 1
ATOM 1009 C CA . LYS A 1 125 ? -3.960 9.841 13.481 1.00 97.12 125 LYS A CA 1
ATOM 1010 C C . LYS A 1 125 ? -4.888 8.958 12.645 1.00 97.12 125 LYS A C 1
ATOM 1012 O O . LYS A 1 125 ? -5.931 9.420 12.196 1.00 97.12 125 LYS A O 1
ATOM 1017 N N . THR A 1 126 ? -4.556 7.677 12.489 1.00 98.19 126 THR A N 1
ATOM 1018 C CA . THR A 1 126 ? -5.416 6.728 11.764 1.00 98.19 126 THR A CA 1
ATOM 1019 C C . THR A 1 126 ? -6.688 6.373 12.553 1.00 98.19 126 THR A C 1
ATOM 1021 O O . THR A 1 126 ? -7.742 6.160 11.959 1.00 98.19 126 THR A O 1
ATOM 1024 N N . ARG A 1 127 ? -6.648 6.371 13.894 1.00 98.25 127 ARG A N 1
ATOM 1025 C CA . ARG A 1 127 ? -7.835 6.174 14.747 1.00 98.25 127 ARG A CA 1
ATOM 1026 C C . ARG A 1 127 ? -8.899 7.244 14.523 1.00 98.25 127 ARG A C 1
ATOM 1028 O O . ARG A 1 127 ? -10.073 6.894 14.479 1.00 98.25 127 ARG A O 1
ATOM 1035 N N . GLN A 1 128 ? -8.502 8.497 14.309 1.00 98.44 128 GLN A N 1
ATOM 1036 C CA . GLN A 1 128 ? -9.441 9.571 13.965 1.00 98.44 128 GLN A CA 1
ATOM 1037 C C . GLN A 1 128 ? -10.183 9.289 12.651 1.00 98.44 128 GLN A C 1
ATOM 1039 O O . GLN A 1 128 ? -11.383 9.521 12.573 1.00 98.44 128 GLN A O 1
ATOM 1044 N N . LEU A 1 129 ? -9.502 8.735 11.642 1.00 98.38 129 LEU A N 1
ATOM 1045 C CA . LEU A 1 129 ? -10.136 8.345 10.375 1.00 98.38 129 LEU A CA 1
ATOM 1046 C C . LEU A 1 129 ? -11.136 7.197 10.574 1.00 98.38 129 LEU A C 1
ATOM 1048 O O . LEU A 1 129 ? -12.232 7.225 10.023 1.00 98.38 129 LEU A O 1
ATOM 1052 N N . ILE A 1 130 ? -10.786 6.211 11.406 1.00 98.50 130 ILE A N 1
ATOM 1053 C CA . ILE A 1 130 ? -11.692 5.113 11.781 1.00 98.50 130 ILE A CA 1
ATOM 1054 C C . ILE A 1 130 ? -12.938 5.656 12.493 1.00 98.50 130 ILE A C 1
ATOM 1056 O O . ILE A 1 130 ? -14.051 5.244 12.192 1.00 98.50 130 ILE A O 1
ATOM 1060 N N . GLU A 1 131 ? -12.758 6.581 13.435 1.00 98.31 131 GLU A N 1
ATOM 1061 C CA . GLU A 1 131 ? -13.848 7.192 14.209 1.00 98.31 131 GLU A CA 1
ATOM 1062 C C . GLU A 1 131 ? -14.759 8.092 13.365 1.00 98.31 131 GLU A C 1
ATOM 1064 O O . GLU A 1 131 ? -15.918 8.290 13.726 1.00 98.31 131 GLU A O 1
ATOM 1069 N N . ASN A 1 132 ? -14.260 8.583 12.230 1.00 98.31 132 ASN A N 1
ATOM 1070 C CA . ASN A 1 132 ? -15.022 9.334 11.234 1.00 98.31 132 ASN A CA 1
ATOM 1071 C C . ASN A 1 132 ? -15.670 8.446 10.152 1.00 98.31 132 ASN A C 1
ATOM 1073 O O . ASN A 1 132 ? -16.192 8.983 9.176 1.00 98.31 132 ASN A O 1
ATOM 1077 N N . ASP A 1 133 ? -15.617 7.115 10.288 1.00 97.94 133 ASP A N 1
ATOM 1078 C CA . ASP A 1 133 ? -16.082 6.143 9.286 1.00 97.94 133 ASP A CA 1
ATOM 1079 C C . ASP A 1 133 ? -15.377 6.258 7.911 1.00 97.94 133 ASP A C 1
ATOM 1081 O O . ASP A 1 133 ? -15.900 5.802 6.893 1.00 97.94 133 ASP A O 1
ATOM 1085 N N . GLU A 1 134 ? -14.167 6.832 7.861 1.00 98.25 134 GLU A N 1
ATOM 1086 C CA . GLU A 1 134 ? -13.381 6.983 6.622 1.00 98.25 134 GLU A CA 1
ATOM 1087 C C . GLU A 1 134 ? -12.662 5.679 6.220 1.00 98.25 134 GLU A C 1
ATOM 1089 O O . GLU A 1 134 ? -12.325 5.494 5.052 1.00 98.25 134 GLU A O 1
ATOM 1094 N N . ILE A 1 135 ? -12.451 4.755 7.168 1.00 98.50 135 ILE A N 1
ATOM 1095 C CA . ILE A 1 135 ? -11.797 3.457 6.938 1.00 98.50 135 ILE A CA 1
ATOM 1096 C C . ILE A 1 135 ? -12.783 2.328 7.220 1.00 98.50 135 ILE A C 1
ATOM 1098 O O . ILE A 1 135 ? -13.268 2.168 8.342 1.00 98.50 135 ILE A O 1
ATOM 1102 N N . LYS A 1 136 ? -13.035 1.490 6.214 1.00 98.06 136 LYS A N 1
ATOM 1103 C CA . LYS A 1 136 ? -13.961 0.369 6.332 1.00 98.06 136 LYS A CA 1
ATOM 1104 C C . LYS A 1 136 ? -13.317 -0.859 6.977 1.00 98.06 136 LYS A C 1
ATOM 1106 O O . LYS A 1 136 ? -12.203 -1.256 6.643 1.00 98.06 136 LYS A O 1
ATOM 1111 N N . GLU A 1 137 ? -14.064 -1.496 7.873 1.00 97.00 137 GLU A N 1
ATOM 1112 C CA . GLU A 1 137 ? -13.711 -2.800 8.436 1.00 97.00 137 GLU A CA 1
ATOM 1113 C C . GLU A 1 137 ? -13.829 -3.892 7.364 1.00 97.00 137 GLU A C 1
ATOM 1115 O O . GLU A 1 137 ? -14.888 -4.068 6.756 1.00 97.00 137 GLU A O 1
ATOM 1120 N N . LEU A 1 138 ? -12.739 -4.630 7.158 1.00 96.69 138 LEU A N 1
ATOM 1121 C CA . LEU A 1 138 ? -12.633 -5.700 6.168 1.00 96.69 138 LEU A CA 1
ATOM 1122 C C . LEU A 1 138 ? -12.684 -7.109 6.768 1.00 96.69 138 LEU A C 1
ATOM 1124 O O . LEU A 1 138 ? -12.561 -8.084 6.035 1.00 96.69 138 LEU A O 1
ATOM 1128 N N . GLY A 1 139 ? -12.897 -7.251 8.074 1.00 92.19 139 GLY A N 1
ATOM 1129 C CA . GLY A 1 139 ? -13.032 -8.543 8.739 1.00 92.19 139 GLY A CA 1
ATOM 1130 C C . GLY A 1 139 ? -11.757 -8.942 9.466 1.00 92.19 139 GLY A C 1
ATOM 1131 O O . GLY A 1 139 ? -11.278 -8.217 10.333 1.00 92.19 139 GLY A O 1
ATOM 1132 N N . LYS A 1 140 ? -11.228 -10.133 9.189 1.00 84.50 140 LYS A N 1
ATOM 1133 C CA . LYS A 1 140 ? -10.006 -10.622 9.838 1.00 84.50 140 LYS A CA 1
ATOM 1134 C C . LYS A 1 140 ? -8.877 -10.689 8.828 1.00 84.50 140 LYS A C 1
ATOM 1136 O O . LYS A 1 140 ? -9.097 -10.844 7.631 1.00 84.50 140 LYS A O 1
ATOM 1141 N N . ASN A 1 141 ? -7.652 -10.580 9.329 1.00 71.88 141 ASN A N 1
ATOM 1142 C CA . ASN A 1 141 ? -6.495 -10.877 8.503 1.00 71.88 141 ASN A CA 1
ATOM 1143 C C . ASN A 1 141 ? -6.588 -12.336 8.015 1.00 71.88 141 ASN A C 1
ATOM 1145 O O . ASN A 1 141 ? -7.095 -13.177 8.758 1.00 71.88 141 ASN A O 1
ATOM 1149 N N . GLU A 1 142 ? -6.158 -12.602 6.780 1.00 76.19 142 GLU A N 1
ATOM 1150 C CA . GLU A 1 142 ? -6.277 -13.904 6.084 1.00 76.19 142 GLU A CA 1
ATOM 1151 C C . GLU A 1 142 ? -7.718 -14.389 5.781 1.00 76.19 142 GLU A C 1
ATOM 1153 O O . GLU A 1 142 ? -7.891 -15.400 5.108 1.00 76.19 142 GLU A O 1
ATOM 1158 N N . ASP A 1 143 ? -8.754 -13.654 6.205 1.00 84.94 143 ASP A N 1
ATOM 1159 C CA . ASP A 1 143 ? -10.176 -13.916 5.913 1.00 84.94 143 ASP A CA 1
ATOM 1160 C C . ASP A 1 143 ? -10.903 -12.582 5.669 1.00 84.94 143 ASP A C 1
ATOM 1162 O O . ASP A 1 143 ? -11.742 -12.116 6.451 1.00 84.94 143 ASP A O 1
ATOM 1166 N N . ILE A 1 144 ? -10.465 -11.902 4.607 1.00 90.81 144 ILE A N 1
ATOM 1167 C CA . ILE A 1 144 ? -10.964 -10.582 4.222 1.00 90.81 144 ILE A CA 1
ATOM 1168 C C . ILE A 1 144 ? -12.344 -10.718 3.578 1.00 90.81 144 ILE A C 1
ATOM 1170 O O . ILE A 1 144 ? -12.562 -11.529 2.675 1.00 90.81 144 ILE A O 1
ATOM 1174 N N . ASN A 1 145 ? -13.265 -9.845 3.982 1.00 94.94 145 ASN A N 1
ATOM 1175 C CA . ASN A 1 145 ? -14.560 -9.702 3.343 1.00 94.94 145 ASN A CA 1
ATOM 1176 C C . ASN A 1 145 ? -14.382 -9.161 1.916 1.00 94.94 145 ASN A C 1
ATOM 1178 O O . ASN A 1 145 ? -14.234 -7.959 1.687 1.00 94.94 145 ASN A O 1
ATOM 1182 N N . THR A 1 146 ? -14.404 -10.084 0.958 1.00 94.06 146 THR A N 1
ATOM 1183 C CA . THR A 1 146 ? -14.156 -9.794 -0.456 1.00 94.06 146 THR A CA 1
ATOM 1184 C C . THR A 1 146 ? -15.270 -8.944 -1.070 1.00 94.06 146 THR A C 1
ATOM 1186 O O . THR A 1 146 ? -14.988 -8.111 -1.923 1.00 94.06 146 THR A O 1
ATOM 1189 N N . GLU A 1 147 ? -16.521 -9.089 -0.621 1.00 96.38 147 GLU A N 1
ATOM 1190 C CA . GLU A 1 147 ? -17.638 -8.273 -1.120 1.00 96.38 147 GLU A CA 1
ATOM 1191 C C . GLU A 1 147 ? -17.456 -6.801 -0.743 1.00 96.38 147 GLU A C 1
ATOM 1193 O O . GLU A 1 147 ? -17.600 -5.924 -1.589 1.00 96.38 147 GLU A O 1
ATOM 1198 N N . VAL A 1 148 ? -17.062 -6.535 0.507 1.00 96.50 148 VAL A N 1
ATOM 1199 C CA . VAL A 1 148 ? -16.752 -5.172 0.963 1.00 96.50 148 VAL A CA 1
ATOM 1200 C C . VAL A 1 148 ? -15.522 -4.630 0.239 1.00 96.50 148 VAL A C 1
ATOM 1202 O O . VAL A 1 148 ? -15.522 -3.477 -0.173 1.00 96.50 148 VAL A O 1
ATOM 1205 N N . LEU A 1 149 ? -14.485 -5.450 0.038 1.00 96.81 149 LEU A N 1
ATOM 1206 C CA . LEU A 1 149 ? -13.298 -5.033 -0.710 1.00 96.81 149 LEU A CA 1
ATOM 1207 C C . LEU A 1 149 ? -13.633 -4.630 -2.158 1.00 96.81 149 LEU A C 1
ATOM 1209 O O . LEU A 1 149 ? -13.114 -3.628 -2.639 1.00 96.81 149 LEU A O 1
ATOM 1213 N N . ILE A 1 150 ? -14.506 -5.384 -2.835 1.00 97.06 150 ILE A N 1
ATOM 1214 C CA . ILE A 1 150 ? -14.976 -5.063 -4.190 1.00 97.06 150 ILE A CA 1
ATOM 1215 C C . ILE A 1 150 ? -15.793 -3.766 -4.190 1.00 97.06 150 ILE A C 1
ATOM 1217 O O . ILE A 1 150 ? -15.588 -2.930 -5.065 1.00 97.06 150 ILE A O 1
ATOM 1221 N N . ASP A 1 151 ? -16.681 -3.580 -3.211 1.00 97.62 151 ASP A N 1
ATOM 1222 C CA . ASP A 1 151 ? -17.503 -2.369 -3.075 1.00 97.62 151 ASP A CA 1
ATOM 1223 C C . ASP A 1 151 ? -16.653 -1.106 -2.853 1.00 97.62 151 ASP A C 1
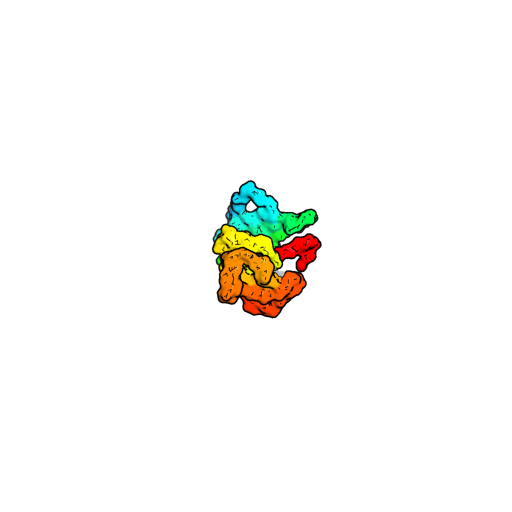ATOM 1225 O O . ASP A 1 151 ? -16.952 -0.047 -3.401 1.00 97.62 151 ASP A O 1
ATOM 1229 N N . LEU A 1 152 ? -15.539 -1.227 -2.119 1.00 97.56 152 LEU A N 1
ATOM 1230 C CA . LEU A 1 152 ? -14.575 -0.137 -1.940 1.00 97.56 152 LEU A CA 1
ATOM 1231 C C . LEU A 1 152 ? -13.830 0.236 -3.227 1.00 97.56 152 LEU A C 1
ATOM 1233 O O . LEU A 1 152 ? -13.323 1.353 -3.312 1.00 97.56 152 LEU A O 1
ATOM 1237 N N . SER A 1 153 ? -13.742 -0.682 -4.197 1.00 97.06 153 SER A N 1
ATOM 1238 C CA . SER A 1 153 ? -13.045 -0.499 -5.476 1.00 97.06 153 SER A CA 1
ATOM 1239 C C . SER A 1 153 ? -11.666 0.182 -5.336 1.00 97.06 153 SER A C 1
ATOM 1241 O O . SER A 1 153 ? -11.446 1.225 -5.961 1.00 97.06 153 SER A O 1
ATOM 1243 N N . PRO A 1 154 ? -10.744 -0.353 -4.507 1.00 97.31 154 PRO A N 1
ATOM 1244 C CA . PRO A 1 154 ? -9.460 0.291 -4.275 1.00 97.31 154 PRO A CA 1
ATOM 1245 C C . PRO A 1 154 ? -8.555 0.232 -5.513 1.00 97.31 154 PRO A C 1
ATOM 1247 O O . PRO A 1 154 ? -8.506 -0.796 -6.190 1.00 97.31 154 PRO A O 1
ATOM 1250 N N . ASP A 1 155 ? -7.757 1.274 -5.745 1.00 96.44 155 ASP A N 1
ATOM 1251 C CA . ASP A 1 155 ? -6.758 1.293 -6.821 1.00 96.44 155 ASP A CA 1
ATOM 1252 C C . ASP A 1 155 ? -5.647 0.265 -6.561 1.00 96.44 155 ASP A C 1
ATOM 1254 O O . ASP A 1 155 ? -5.083 -0.317 -7.488 1.00 96.44 155 ASP A O 1
ATOM 1258 N N . VAL A 1 156 ? -5.308 0.049 -5.282 1.00 95.69 156 VAL A N 1
ATOM 1259 C CA . VAL A 1 156 ? -4.246 -0.868 -4.851 1.00 95.69 156 VAL A CA 1
ATOM 1260 C C . VAL A 1 156 ? -4.633 -1.602 -3.567 1.00 95.69 156 VAL A C 1
ATOM 1262 O O . VAL A 1 156 ? -5.107 -1.000 -2.601 1.00 95.69 156 VAL A O 1
ATOM 1265 N N . VAL A 1 157 ? -4.341 -2.905 -3.521 1.00 94.94 157 VAL A N 1
ATOM 1266 C CA . VAL A 1 157 ? -4.352 -3.713 -2.294 1.00 94.94 157 VAL A CA 1
ATOM 1267 C C . VAL A 1 157 ? -2.920 -4.120 -1.959 1.00 94.94 157 VAL A C 1
ATOM 1269 O O . VAL A 1 157 ? -2.277 -4.842 -2.718 1.00 94.94 157 VAL A O 1
ATOM 1272 N N . VAL A 1 158 ? -2.409 -3.667 -0.814 1.00 93.06 158 VAL A N 1
ATOM 1273 C CA . VAL A 1 158 ? -1.055 -3.984 -0.345 1.00 93.06 158 VAL A CA 1
ATOM 1274 C C . VAL A 1 158 ? -1.118 -5.086 0.704 1.00 93.06 158 VAL A C 1
ATOM 1276 O O . VAL A 1 158 ? -1.560 -4.865 1.838 1.00 93.06 158 VAL A O 1
ATOM 1279 N N . THR A 1 159 ? -0.633 -6.265 0.320 1.00 88.12 159 THR A N 1
ATOM 1280 C CA . THR A 1 159 ? -0.549 -7.442 1.189 1.00 88.12 159 THR A CA 1
ATOM 1281 C C . THR A 1 159 ? 0.878 -7.713 1.675 1.00 88.12 159 THR A C 1
ATOM 1283 O O . THR A 1 159 ? 1.828 -7.054 1.256 1.00 88.12 159 THR A O 1
ATOM 1286 N N . PHE A 1 160 ? 1.035 -8.670 2.584 1.00 80.31 160 PHE A N 1
ATOM 1287 C CA . PHE A 1 160 ? 2.319 -9.180 3.060 1.00 80.31 160 PHE A CA 1
ATOM 1288 C C . PHE A 1 160 ? 2.405 -10.677 2.754 1.00 80.31 160 PHE A C 1
ATOM 1290 O O . PHE A 1 160 ? 1.400 -11.375 2.816 1.00 80.31 160 PHE A O 1
ATOM 1297 N N . ALA A 1 161 ? 3.592 -11.183 2.426 1.00 71.88 161 ALA A N 1
ATOM 1298 C CA . ALA A 1 161 ? 3.823 -12.615 2.243 1.00 71.88 161 ALA A CA 1
ATOM 1299 C C . ALA A 1 161 ? 4.493 -13.191 3.493 1.00 71.88 161 ALA A C 1
ATOM 1301 O O . ALA A 1 161 ? 5.452 -12.606 3.998 1.00 71.88 161 ALA A O 1
ATOM 1302 N N . VAL A 1 162 ? 4.014 -14.341 3.973 1.00 63.41 162 VAL A N 1
ATOM 1303 C CA . VAL A 1 162 ? 4.662 -15.056 5.084 1.00 63.41 162 VAL A CA 1
ATOM 1304 C C . VAL A 1 162 ? 5.693 -16.054 4.542 1.00 63.41 162 VAL A C 1
ATOM 1306 O O . VAL A 1 162 ? 6.805 -16.082 5.053 1.00 63.41 162 VAL A O 1
ATOM 1309 N N . GLU A 1 163 ? 5.395 -16.773 3.446 1.00 58.78 163 GLU A N 1
ATOM 1310 C CA . GLU A 1 163 ? 6.316 -17.722 2.775 1.00 58.78 163 GLU A CA 1
ATOM 1311 C C . GLU A 1 163 ? 5.987 -17.913 1.270 1.00 58.78 163 GLU A C 1
ATOM 1313 O O . GLU A 1 163 ? 5.807 -19.027 0.787 1.00 58.78 163 GLU A O 1
ATOM 1318 N N . GLY A 1 164 ? 5.844 -16.824 0.503 1.00 52.75 164 GLY A N 1
ATOM 1319 C CA . GLY A 1 164 ? 5.591 -16.892 -0.953 1.00 52.75 164 GLY A CA 1
ATOM 1320 C C . GLY A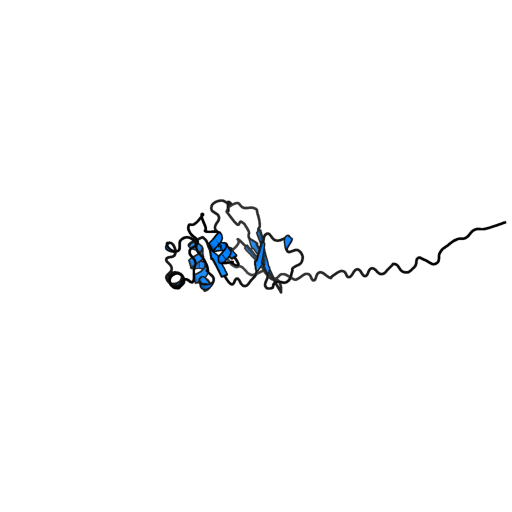 1 164 ? 4.197 -17.392 -1.370 1.00 52.75 164 GLY A C 1
ATOM 1321 O O . GLY A 1 164 ? 3.935 -17.533 -2.561 1.00 52.75 164 GLY A O 1
ATOM 1322 N N . GLY A 1 165 ? 3.305 -17.648 -0.412 1.00 49.34 165 GLY A N 1
ATOM 1323 C CA . GLY A 1 165 ? 1.890 -17.911 -0.658 1.00 49.34 165 GLY A CA 1
ATOM 1324 C C . GLY A 1 165 ? 1.049 -16.674 -0.368 1.00 49.34 165 GLY A C 1
ATOM 1325 O O . GLY A 1 165 ? 1.014 -16.238 0.779 1.00 49.34 165 GLY A O 1
ATOM 1326 N N . ASN A 1 166 ? 0.409 -16.146 -1.412 1.00 46.81 166 ASN A N 1
ATOM 1327 C CA . ASN A 1 166 ? -0.814 -15.340 -1.403 1.00 46.81 166 ASN A CA 1
ATOM 1328 C C . ASN A 1 166 ? -1.519 -15.547 -2.743 1.00 46.81 166 ASN A C 1
ATOM 1330 O O . ASN A 1 166 ? -0.815 -15.443 -3.775 1.00 46.81 166 ASN A O 1
#

Secondary structure (DSSP, 8-state):
--------S--S-----------------EE---SS--SEEEEE-SSEEEEEE--SSTT--PPEEEEEESSSPPPTTGGGSSEEEESS---EEE--TTHHHHHHHHT-GGGEEEES-GGG---HHHHHHHHTT-SEE-EETTEE-HHHHHHH--SEEE---SSS--

Sequence (166 aa):
MRKLYFIPIILLIHFSCKNDLKKTEVSTSLPTNISYAQGFEIENFDDHKVLKIYNPWPGADKIYTYLLKMNEYQIEGEDNYDGIIQIPVQNLVVTSTTHIPSLEMLGVEKLLVGFPNLNYISSEKTRQLIENDEIKELGKNEDINTEVLIDLSPDVVVTFAVEGGN

Radius of gyration: 26.71 Å; chains: 1; boun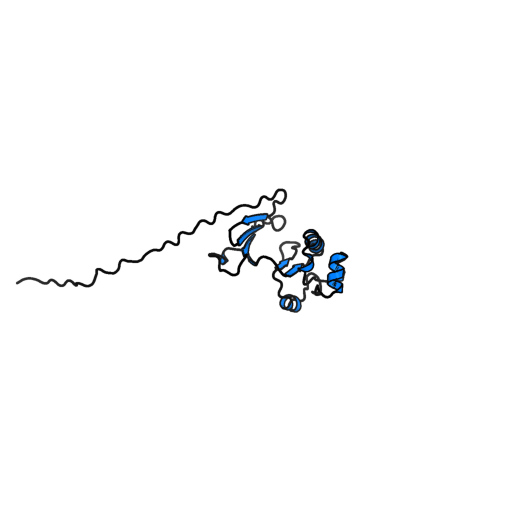ding box: 38×31×109 Å

pLDDT: mean 85.32, std 16.92, range [39.91, 98.56]

Foldseek 3Di:
DDDDDDDDPPDPPPDDPPPPPPPPPPQDWDKDDDPDDDQWTWTDGPFWIKIWGHCLDPPDPDIAIEIEGQDPDDDPPNVVGPYYAYPPFQAEEEEDLVVQVVCVVVVNLLNAAEYEPCVPNPDPVNVVCVVVNSYDHQHHRVRGNVVVVVVSVGSYYHYDDPDPDD